Protein AF-A0A4Y2TDN9-F1 (afdb_monomer)

Structure (mmCIF, N/CA/C/O backbone):
data_AF-A0A4Y2TDN9-F1
#
_entry.id   AF-A0A4Y2TDN9-F1
#
loop_
_atom_site.group_PDB
_atom_site.id
_atom_site.type_symbol
_atom_site.label_atom_id
_atom_site.label_alt_id
_atom_site.label_comp_id
_atom_site.label_asym_id
_atom_site.label_entity_id
_atom_site.label_seq_id
_atom_site.pdbx_PDB_ins_code
_atom_site.Cartn_x
_atom_site.Cartn_y
_atom_site.Cartn_z
_atom_site.occupancy
_atom_site.B_iso_or_equiv
_atom_site.auth_seq_id
_atom_site.auth_comp_id
_atom_site.auth_asym_id
_atom_site.auth_atom_id
_atom_site.pdbx_PDB_model_num
ATOM 1 N N . MET A 1 1 ? 5.005 19.186 -6.600 1.00 63.91 1 MET A N 1
ATOM 2 C CA . MET A 1 1 ? 5.896 18.006 -6.599 1.00 63.91 1 MET A CA 1
ATOM 3 C C . MET A 1 1 ? 7.221 18.449 -5.990 1.00 63.91 1 MET A C 1
ATOM 5 O O . MET A 1 1 ? 7.633 19.562 -6.295 1.00 63.91 1 MET A O 1
ATOM 9 N N . ARG A 1 2 ? 7.809 17.683 -5.064 1.00 69.19 2 ARG A N 1
ATOM 10 C CA . ARG A 1 2 ? 9.050 18.057 -4.354 1.00 69.19 2 ARG A CA 1
ATOM 11 C C . ARG A 1 2 ? 10.308 17.787 -5.180 1.00 69.19 2 ARG A C 1
ATOM 13 O O . ARG A 1 2 ? 11.242 18.574 -5.131 1.00 69.19 2 ARG A O 1
ATOM 20 N N . GLU A 1 3 ? 10.288 16.717 -5.964 1.00 74.75 3 GLU A N 1
ATOM 21 C CA . GLU A 1 3 ? 11.378 16.278 -6.836 1.00 74.75 3 GLU A CA 1
ATOM 22 C C . GLU A 1 3 ? 10.797 15.875 -8.195 1.00 74.75 3 GLU A C 1
ATOM 24 O O . GLU A 1 3 ? 9.611 15.553 -8.291 1.00 74.75 3 GLU A O 1
ATOM 29 N N . ALA A 1 4 ? 11.605 15.910 -9.257 1.00 79.81 4 ALA A N 1
ATOM 30 C CA . ALA A 1 4 ? 11.173 15.394 -10.553 1.00 79.81 4 ALA A CA 1
ATOM 31 C C . ALA A 1 4 ? 10.962 13.877 -10.441 1.00 79.81 4 ALA A C 1
ATOM 33 O O . ALA A 1 4 ? 11.862 13.179 -9.980 1.00 79.81 4 ALA A O 1
ATOM 34 N N . LEU A 1 5 ? 9.799 13.378 -10.866 1.00 86.00 5 LEU A N 1
ATOM 35 C CA . LEU A 1 5 ? 9.467 11.954 -10.839 1.00 86.00 5 LEU A CA 1
ATOM 36 C C . LEU A 1 5 ? 9.870 11.301 -12.165 1.00 86.00 5 LEU A C 1
ATOM 38 O O . LEU A 1 5 ? 9.336 11.653 -13.217 1.00 86.00 5 LEU A O 1
ATOM 42 N N . GLN A 1 6 ? 10.816 10.362 -12.124 1.00 85.81 6 GLN A N 1
ATOM 43 C CA . GLN A 1 6 ? 11.237 9.618 -13.313 1.00 85.81 6 GLN A CA 1
ATOM 44 C C . GLN A 1 6 ? 10.372 8.379 -13.542 1.00 85.81 6 GLN A C 1
ATOM 46 O O . GLN A 1 6 ? 9.776 7.816 -12.626 1.00 85.81 6 GLN A O 1
ATOM 51 N N . ASN A 1 7 ? 10.344 7.923 -14.789 1.00 86.81 7 ASN A N 1
ATOM 52 C CA . ASN A 1 7 ? 9.661 6.700 -15.175 1.00 86.81 7 ASN A CA 1
ATOM 53 C C . ASN A 1 7 ? 10.342 5.462 -14.552 1.00 86.81 7 ASN A C 1
ATOM 55 O O . ASN A 1 7 ? 11.537 5.256 -14.729 1.00 86.81 7 ASN A O 1
ATOM 59 N N . ASN A 1 8 ? 9.569 4.613 -13.868 1.00 90.44 8 ASN A N 1
ATOM 60 C CA . ASN A 1 8 ? 10.027 3.389 -13.193 1.00 90.44 8 ASN A CA 1
ATOM 61 C C . ASN A 1 8 ? 9.529 2.087 -13.871 1.00 90.44 8 ASN A C 1
ATOM 63 O O . ASN A 1 8 ? 9.451 1.027 -13.236 1.00 90.44 8 ASN A O 1
ATOM 67 N N . LYS A 1 9 ? 9.169 2.141 -15.163 1.00 88.38 9 LYS A N 1
ATOM 68 C CA . LYS A 1 9 ? 8.568 1.027 -15.924 1.00 88.38 9 LYS A CA 1
ATOM 69 C C . LYS A 1 9 ? 9.366 -0.268 -15.820 1.00 88.38 9 LYS A C 1
ATOM 71 O O . LYS A 1 9 ? 8.767 -1.340 -15.737 1.00 88.38 9 LYS A O 1
ATOM 76 N N . THR A 1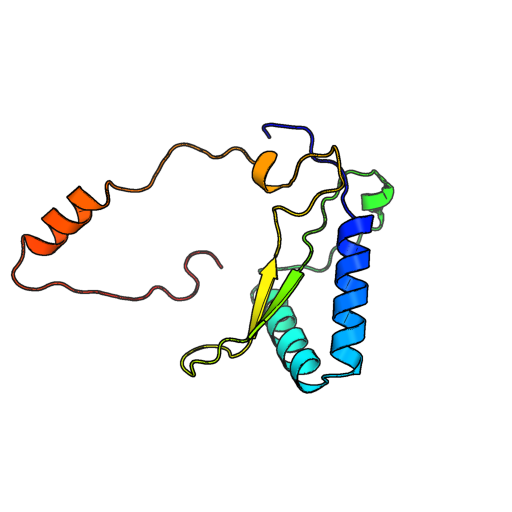 10 ? 10.698 -0.205 -15.807 1.00 90.12 10 THR A N 1
ATOM 77 C CA . THR A 1 10 ? 11.548 -1.403 -15.719 1.00 90.12 10 THR A CA 1
ATOM 78 C C . THR A 1 10 ? 11.337 -2.145 -14.401 1.00 90.12 10 THR A C 1
ATOM 80 O O . THR A 1 10 ? 11.203 -3.371 -14.401 1.00 90.12 10 THR A O 1
ATOM 83 N N . VAL A 1 11 ? 11.267 -1.414 -13.284 1.00 92.06 11 VAL A N 1
ATOM 84 C CA . VAL A 1 11 ? 11.031 -1.970 -11.941 1.00 92.06 11 VAL A CA 1
ATOM 85 C C . VAL A 1 11 ? 9.623 -2.539 -11.835 1.00 92.06 11 VAL A C 1
ATOM 87 O O . VAL A 1 11 ? 9.454 -3.682 -11.399 1.00 92.06 11 VAL A O 1
ATOM 90 N N . ALA A 1 12 ? 8.620 -1.781 -12.284 1.00 92.62 12 ALA A N 1
ATOM 91 C CA . ALA A 1 12 ? 7.230 -2.224 -12.273 1.00 92.62 12 ALA A CA 1
ATOM 92 C C . ALA A 1 12 ? 7.030 -3.494 -13.112 1.00 92.62 12 ALA A C 1
ATOM 94 O O . ALA A 1 12 ? 6.436 -4.461 -12.634 1.00 92.62 12 ALA A O 1
ATOM 95 N N . ARG A 1 13 ? 7.610 -3.543 -14.319 1.00 92.88 13 ARG A N 1
ATOM 96 C CA . ARG A 1 13 ? 7.540 -4.711 -15.205 1.00 92.88 13 ARG A CA 1
ATOM 97 C C . ARG A 1 13 ? 8.178 -5.950 -14.580 1.00 92.88 13 ARG A C 1
ATOM 99 O O . ARG A 1 13 ? 7.547 -7.000 -14.577 1.00 92.88 13 ARG A O 1
ATOM 106 N N . LYS A 1 14 ? 9.378 -5.840 -13.996 1.00 94.62 14 LYS A N 1
ATOM 107 C CA . LYS A 1 14 ? 10.041 -6.978 -13.325 1.00 94.62 14 LYS A CA 1
ATOM 108 C C . LYS A 1 14 ? 9.185 -7.557 -12.193 1.00 94.62 14 LYS A C 1
ATOM 110 O O . LYS A 1 14 ? 9.073 -8.775 -12.064 1.00 94.62 14 LYS A O 1
ATOM 115 N N . ARG A 1 15 ? 8.565 -6.695 -11.380 1.00 95.19 15 ARG A N 1
ATOM 116 C CA . ARG A 1 15 ? 7.664 -7.128 -10.298 1.00 95.19 15 ARG A CA 1
ATOM 117 C C . ARG A 1 15 ? 6.396 -7.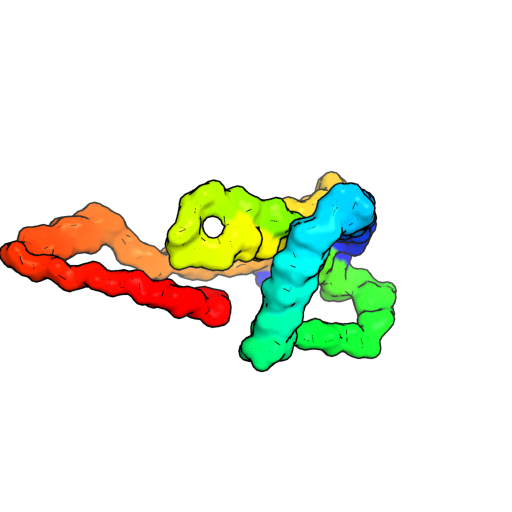785 -10.842 1.00 95.19 15 ARG A C 1
ATOM 119 O O . ARG A 1 15 ? 6.002 -8.835 -10.340 1.00 95.19 15 ARG A O 1
ATOM 126 N N . PHE A 1 16 ? 5.815 -7.221 -11.898 1.00 95.56 16 PHE A N 1
ATOM 127 C CA . PHE A 1 16 ? 4.652 -7.796 -12.568 1.00 95.56 16 PHE A CA 1
ATOM 128 C C . PHE A 1 16 ? 4.949 -9.176 -13.171 1.00 95.56 16 PHE A C 1
ATOM 130 O O . PHE A 1 16 ? 4.184 -10.111 -12.971 1.00 95.56 16 PHE A O 1
ATOM 137 N N . GLU A 1 17 ? 6.093 -9.357 -13.835 1.00 96.44 17 GLU A N 1
ATOM 138 C CA . GLU A 1 17 ? 6.516 -10.666 -14.352 1.00 96.44 17 GLU A CA 1
ATOM 139 C C . GLU A 1 17 ? 6.650 -11.712 -13.236 1.00 96.44 17 GLU A C 1
ATOM 141 O O . GLU A 1 17 ? 6.245 -12.863 -13.409 1.00 96.44 17 GLU A O 1
ATOM 146 N N . GLY A 1 18 ? 7.182 -11.318 -12.073 1.00 95.44 18 GLY A N 1
ATOM 147 C CA . GLY A 1 18 ? 7.228 -12.170 -10.884 1.00 95.44 18 GLY A CA 1
ATOM 148 C C . GLY A 1 18 ? 5.834 -12.569 -10.389 1.00 95.44 18 GLY A C 1
ATOM 149 O O . GLY A 1 18 ? 5.593 -13.742 -10.103 1.00 95.44 18 GLY A O 1
ATOM 150 N N . LEU A 1 19 ? 4.898 -11.618 -10.354 1.00 95.12 19 LEU A N 1
ATOM 151 C CA . LEU A 1 19 ? 3.502 -11.865 -9.989 1.00 95.12 19 LEU A CA 1
ATOM 152 C C . LEU A 1 19 ? 2.814 -12.822 -10.979 1.00 95.12 19 LEU A C 1
ATOM 154 O O . LEU A 1 19 ? 2.185 -13.789 -10.557 1.00 95.12 19 LEU A O 1
ATOM 158 N N . VAL A 1 20 ? 3.019 -12.627 -12.285 1.00 95.62 20 VAL A N 1
ATOM 159 C CA . VAL A 1 20 ? 2.493 -13.507 -13.343 1.00 95.62 20 VAL A CA 1
ATOM 160 C C . VAL A 1 20 ? 3.037 -14.929 -13.218 1.00 95.62 20 VAL A C 1
ATOM 162 O O . VAL A 1 20 ? 2.293 -15.888 -13.410 1.00 95.62 20 VAL A O 1
ATOM 165 N N . ARG A 1 21 ? 4.320 -15.105 -12.873 1.00 96.56 21 ARG A N 1
ATOM 166 C CA . ARG A 1 21 ? 4.867 -16.445 -12.588 1.00 96.56 21 ARG A CA 1
ATOM 167 C C . ARG A 1 21 ? 4.143 -17.103 -11.416 1.00 96.56 21 ARG A C 1
ATOM 169 O O . ARG A 1 21 ? 3.844 -18.287 -11.495 1.00 96.56 21 ARG A O 1
ATOM 176 N N . ARG A 1 22 ? 3.813 -16.338 -10.373 1.00 94.44 22 ARG A N 1
ATOM 177 C CA . ARG A 1 22 ? 3.029 -16.821 -9.227 1.00 94.44 22 ARG A CA 1
ATOM 178 C C . ARG A 1 22 ? 1.619 -17.246 -9.636 1.00 94.44 22 ARG A C 1
ATOM 180 O O . ARG A 1 22 ? 1.205 -18.335 -9.268 1.00 94.44 22 ARG A O 1
ATOM 187 N N . PHE A 1 23 ? 0.935 -16.455 -10.463 1.00 95.25 23 PHE A N 1
ATOM 188 C CA . PHE A 1 23 ? -0.394 -16.791 -10.996 1.00 95.25 23 PHE A CA 1
ATOM 189 C C . PHE A 1 23 ? -0.427 -18.091 -11.805 1.00 95.25 23 PHE A C 1
ATOM 191 O O . PHE A 1 23 ? -1.445 -18.772 -11.836 1.00 95.25 23 PHE A O 1
ATOM 198 N N . LYS A 1 24 ? 0.683 -18.461 -12.456 1.00 94.94 24 LYS A N 1
ATOM 199 C CA . LYS A 1 24 ? 0.777 -19.747 -13.165 1.00 94.94 24 LYS A CA 1
ATOM 200 C C . LYS A 1 24 ? 0.816 -20.945 -12.217 1.00 94.94 24 LYS A C 1
ATOM 202 O O . LYS A 1 24 ? 0.390 -22.024 -12.611 1.00 94.94 24 LYS A O 1
ATOM 207 N N . CYS A 1 25 ? 1.346 -20.765 -11.010 1.00 94.62 25 CYS A N 1
ATOM 208 C CA . CYS A 1 25 ? 1.445 -21.822 -10.005 1.00 94.62 25 CYS A CA 1
ATOM 209 C C . CYS A 1 25 ? 0.240 -21.848 -9.055 1.00 94.62 25 CYS A C 1
ATOM 211 O O . CYS A 1 25 ? -0.048 -22.888 -8.476 1.00 94.62 25 CYS A O 1
ATOM 213 N N . ASP A 1 26 ? -0.445 -20.715 -8.895 1.00 93.12 26 ASP A N 1
ATOM 214 C CA . ASP A 1 26 ? -1.567 -20.531 -7.979 1.00 93.12 26 ASP A CA 1
ATOM 215 C C . ASP A 1 26 ? -2.743 -19.884 -8.725 1.00 93.12 26 ASP A C 1
ATOM 217 O O . ASP A 1 26 ? -2.800 -18.667 -8.932 1.00 93.12 26 ASP A O 1
ATOM 221 N N . HIS A 1 27 ? -3.659 -20.739 -9.183 1.00 93.31 27 HIS A N 1
ATOM 222 C CA . HIS A 1 27 ? -4.822 -20.317 -9.958 1.00 93.31 27 HIS A CA 1
ATOM 223 C C . HIS A 1 27 ? -5.893 -19.642 -9.093 1.00 93.31 27 HIS A C 1
ATOM 225 O O . HIS A 1 27 ? -6.562 -18.728 -9.569 1.00 93.31 27 HIS A O 1
ATOM 231 N N . GLU A 1 28 ? -6.032 -20.048 -7.827 1.00 91.19 28 GLU A N 1
ATOM 232 C CA . GLU A 1 28 ? -6.979 -19.434 -6.890 1.00 91.19 28 GLU A CA 1
ATOM 233 C C . GLU A 1 28 ? -6.591 -17.972 -6.649 1.00 91.19 28 GLU A C 1
ATOM 235 O O . GLU A 1 28 ? -7.416 -17.073 -6.820 1.00 91.19 28 GLU A O 1
ATOM 240 N N . LEU A 1 29 ? -5.299 -17.725 -6.400 1.00 91.50 29 LEU A N 1
ATOM 241 C CA . LEU A 1 29 ? -4.746 -16.379 -6.300 1.00 91.50 29 LEU A CA 1
ATOM 242 C C . LEU A 1 29 ? -5.031 -15.546 -7.554 1.00 91.50 29 LEU A C 1
ATOM 244 O O . LEU A 1 29 ? -5.353 -14.368 -7.437 1.00 91.50 29 LEU A O 1
ATOM 248 N N . PHE A 1 30 ? -4.885 -16.121 -8.749 1.00 94.06 30 PHE A N 1
ATOM 249 C CA . PHE A 1 30 ? -5.148 -15.400 -9.995 1.00 94.06 30 PHE A CA 1
ATOM 250 C C . PHE A 1 30 ? -6.618 -14.990 -10.131 1.00 94.06 30 PHE A C 1
ATOM 252 O O . PHE A 1 30 ? -6.887 -13.848 -10.503 1.00 94.06 30 PHE A O 1
ATOM 259 N N . CYS A 1 31 ? -7.550 -15.897 -9.833 1.00 93.00 31 CYS A N 1
ATOM 260 C CA . CYS A 1 31 ? -8.982 -15.614 -9.892 1.00 93.00 31 CYS A CA 1
ATOM 261 C C . CYS A 1 31 ? -9.366 -14.511 -8.902 1.00 93.00 31 CYS A C 1
ATOM 263 O O . CYS A 1 31 ? -9.884 -13.484 -9.330 1.00 93.00 31 CYS A O 1
ATOM 265 N N . GLU A 1 32 ? -8.993 -14.654 -7.624 1.00 92.56 32 GLU A N 1
ATOM 266 C CA . GLU A 1 32 ? -9.273 -13.631 -6.606 1.00 92.56 32 GLU A CA 1
ATOM 267 C C . GLU A 1 32 ? -8.646 -12.275 -6.982 1.00 92.56 32 GLU A C 1
ATOM 269 O O . GLU A 1 32 ? -9.267 -11.225 -6.840 1.00 92.56 32 GLU A O 1
ATOM 274 N N . TYR A 1 33 ? -7.419 -12.275 -7.513 1.00 94.56 33 TYR A N 1
ATOM 275 C CA . TYR A 1 33 ? -6.744 -11.048 -7.938 1.00 94.56 33 TYR A CA 1
ATOM 276 C C . TYR A 1 33 ? -7.446 -10.370 -9.119 1.00 94.56 33 TYR A C 1
ATOM 278 O O . TYR A 1 33 ? -7.578 -9.144 -9.155 1.00 94.56 33 TYR A O 1
ATOM 286 N N . LYS A 1 34 ? -7.876 -11.164 -10.105 1.00 94.62 34 LYS A N 1
ATOM 287 C CA . LYS A 1 34 ? -8.602 -10.681 -11.281 1.00 94.62 34 LYS A CA 1
ATOM 288 C C . LYS A 1 34 ? -9.933 -10.055 -10.875 1.00 94.62 34 LYS A C 1
ATOM 290 O O . LYS A 1 34 ? -10.268 -9.007 -11.422 1.00 94.62 34 LYS A O 1
ATOM 295 N N . ASP A 1 35 ? -10.643 -10.672 -9.936 1.00 93.75 35 ASP A N 1
ATOM 296 C CA . ASP A 1 35 ? -11.926 -10.175 -9.447 1.00 93.75 35 ASP A CA 1
ATOM 297 C C . ASP A 1 35 ? -11.750 -8.809 -8.768 1.00 93.75 35 ASP A C 1
ATOM 299 O O . ASP A 1 35 ? -12.415 -7.858 -9.162 1.00 93.75 35 ASP A O 1
ATOM 303 N N . VAL A 1 36 ? -10.749 -8.645 -7.889 1.00 91.94 36 VAL A N 1
ATOM 304 C CA . VAL A 1 36 ? -10.471 -7.348 -7.232 1.00 91.94 36 VAL A CA 1
ATOM 305 C C . VAL A 1 36 ? -10.124 -6.238 -8.237 1.00 91.94 36 VAL A C 1
ATOM 307 O O . VAL A 1 36 ? -10.602 -5.114 -8.109 1.00 91.94 36 VAL A O 1
ATOM 310 N N . ILE A 1 37 ? -9.304 -6.520 -9.257 1.00 93.31 37 ILE A N 1
ATOM 311 C CA . ILE A 1 37 ? -9.020 -5.530 -10.316 1.00 93.31 37 ILE A CA 1
ATOM 312 C C . ILE A 1 37 ? -10.272 -5.235 -11.157 1.00 93.31 37 ILE A C 1
ATOM 314 O O . ILE A 1 37 ? -10.451 -4.105 -11.614 1.00 93.31 37 ILE A O 1
ATOM 318 N N . GLY A 1 38 ? -11.125 -6.238 -11.381 1.00 94.44 38 GLY A N 1
ATOM 319 C CA . GLY A 1 38 ? -12.409 -6.082 -12.059 1.00 94.44 38 GLY A CA 1
ATOM 320 C C . GLY A 1 38 ? -13.346 -5.151 -11.295 1.00 94.44 38 GLY A C 1
ATOM 321 O O . GLY A 1 38 ? -13.890 -4.226 -11.897 1.00 94.44 38 GLY A O 1
ATOM 322 N N . ASP A 1 39 ? -13.453 -5.340 -9.980 1.00 92.69 39 ASP A N 1
ATOM 323 C CA . ASP A 1 39 ? -14.235 -4.494 -9.077 1.00 92.69 39 ASP A CA 1
ATOM 324 C C . ASP A 1 39 ? -13.762 -3.040 -9.135 1.00 92.69 39 ASP A C 1
ATOM 326 O O . ASP A 1 39 ? -14.577 -2.145 -9.346 1.00 92.69 39 ASP A O 1
ATOM 330 N N . TYR A 1 40 ? -12.445 -2.792 -9.099 1.00 92.69 40 TYR A N 1
ATOM 331 C CA . TYR A 1 40 ? -11.908 -1.435 -9.268 1.00 92.69 40 TYR A CA 1
ATOM 332 C C . TYR A 1 40 ? -12.318 -0.789 -10.597 1.00 92.69 40 TYR A C 1
ATOM 334 O O . TYR A 1 40 ? -12.531 0.421 -10.655 1.00 92.69 40 TYR A O 1
ATOM 342 N N . GLY A 1 41 ? -12.415 -1.573 -11.674 1.00 93.44 41 GLY A N 1
ATOM 343 C CA . GLY A 1 41 ? -12.881 -1.080 -12.969 1.00 93.44 41 GLY A CA 1
ATOM 344 C C . GLY A 1 41 ? -14.383 -0.788 -12.988 1.00 93.44 41 GLY A C 1
ATOM 345 O O . GLY A 1 41 ? -14.803 0.206 -13.575 1.00 93.44 41 GLY A O 1
ATOM 346 N N . MET A 1 42 ? -15.193 -1.632 -12.341 1.00 94.31 42 MET A N 1
ATOM 347 C CA . MET A 1 42 ? -16.646 -1.441 -12.238 1.00 94.31 42 MET A CA 1
ATOM 348 C C . MET A 1 42 ? -17.018 -0.250 -11.350 1.00 94.31 42 MET A C 1
ATOM 350 O O . MET A 1 42 ? -17.945 0.484 -11.679 1.00 94.31 42 MET A O 1
ATOM 354 N N . GLU A 1 43 ? -16.284 -0.041 -10.255 1.00 92.31 43 GLU A N 1
ATOM 355 C CA . GLU A 1 43 ? -16.461 1.089 -9.334 1.00 92.31 43 GLU A CA 1
ATOM 356 C C . GLU A 1 43 ? -15.897 2.408 -9.897 1.00 92.31 43 GLU A C 1
ATOM 358 O O . GLU A 1 43 ? -16.116 3.471 -9.323 1.00 92.31 43 GLU A O 1
ATOM 363 N N . GLY A 1 44 ? -15.193 2.365 -11.036 1.00 91.88 44 GLY A N 1
ATOM 364 C CA . GLY A 1 44 ? -14.584 3.544 -11.656 1.00 91.88 44 GLY A CA 1
ATOM 365 C C . GLY A 1 44 ? -13.328 4.051 -10.937 1.00 91.88 44 GLY A C 1
ATOM 366 O O . GLY A 1 44 ? -12.883 5.164 -11.203 1.00 91.88 44 GLY A O 1
ATOM 367 N N . ILE A 1 45 ? -12.742 3.240 -10.050 1.00 90.88 45 ILE A N 1
ATOM 368 C CA . ILE A 1 45 ? -11.493 3.542 -9.331 1.00 90.88 45 ILE A CA 1
ATOM 369 C C . ILE A 1 45 ? -10.296 3.493 -10.291 1.00 90.88 45 ILE A C 1
ATOM 371 O O . ILE A 1 45 ? -9.359 4.285 -10.171 1.00 90.88 45 ILE A O 1
ATOM 375 N N . VAL A 1 46 ? -10.310 2.559 -11.248 1.00 91.88 46 VAL A N 1
ATOM 376 C CA . VAL A 1 46 ? -9.280 2.439 -12.291 1.00 91.88 46 VAL A CA 1
ATOM 377 C C . VAL A 1 46 ? -9.909 2.408 -13.677 1.00 91.88 46 VAL A C 1
ATOM 379 O O . VAL A 1 46 ? -10.966 1.819 -13.887 1.00 91.88 46 VAL A O 1
ATOM 382 N N . GLU A 1 47 ? -9.212 2.975 -14.655 1.00 91.19 47 GLU A N 1
ATOM 383 C CA . GLU A 1 47 ? -9.622 2.952 -16.057 1.00 91.19 47 GLU A CA 1
ATOM 384 C C . GLU A 1 47 ? -8.531 2.359 -16.951 1.00 91.19 47 GLU A C 1
ATOM 386 O O . GLU A 1 47 ? -7.337 2.374 -16.633 1.00 91.19 47 GLU A O 1
ATOM 391 N N . ARG A 1 48 ? -8.937 1.821 -18.106 1.00 88.75 48 ARG A N 1
ATOM 392 C CA . ARG A 1 48 ? -7.973 1.410 -19.129 1.00 88.75 48 ARG A CA 1
ATOM 393 C C . ARG A 1 48 ? -7.387 2.651 -19.783 1.00 88.75 48 ARG A C 1
ATOM 395 O O . ARG A 1 48 ? -8.113 3.459 -20.351 1.00 88.75 48 ARG A O 1
ATOM 402 N N . THR A 1 49 ? -6.066 2.754 -19.772 1.00 81.62 49 THR A N 1
ATOM 403 C CA . THR A 1 49 ? -5.359 3.840 -20.444 1.00 81.62 49 THR A CA 1
ATOM 404 C C . THR A 1 49 ? -5.105 3.462 -21.908 1.00 81.62 49 THR A C 1
ATOM 406 O O . THR A 1 49 ? -4.558 2.403 -22.210 1.00 81.62 49 THR A O 1
ATOM 409 N N . PHE A 1 50 ? -5.538 4.310 -22.845 1.00 65.81 50 PHE A N 1
ATOM 410 C CA . PHE A 1 50 ? -5.531 4.013 -24.289 1.00 65.81 50 PHE A CA 1
ATOM 411 C C . PHE A 1 50 ? -4.246 4.416 -25.020 1.00 65.81 50 PHE A C 1
ATOM 413 O O . PHE A 1 50 ? -4.255 4.552 -26.241 1.00 65.81 50 PHE A O 1
ATOM 420 N N . CYS A 1 51 ? -3.135 4.628 -24.312 1.00 54.44 51 CYS A N 1
ATOM 421 C CA . CYS A 1 51 ? -2.009 5.309 -24.928 1.00 54.44 51 CYS A CA 1
ATOM 422 C C . CYS A 1 51 ? -0.639 4.690 -24.650 1.00 54.44 51 CYS A C 1
ATOM 424 O O . CYS A 1 51 ? -0.105 4.761 -23.543 1.00 54.44 51 CYS A O 1
ATOM 426 N N . ASP A 1 52 ? 0.002 4.268 -25.742 1.00 54.41 52 ASP A N 1
ATOM 427 C CA . ASP A 1 52 ? 1.458 4.244 -25.889 1.00 54.41 52 ASP A CA 1
ATOM 428 C C . ASP A 1 52 ? 2.080 5.659 -25.824 1.00 54.41 52 ASP A C 1
ATOM 430 O O . ASP A 1 52 ? 3.297 5.783 -25.911 1.00 54.41 52 ASP A O 1
ATOM 434 N N . SER A 1 53 ? 1.311 6.746 -25.617 1.00 49.91 53 SER A N 1
ATOM 435 C CA . SER A 1 53 ? 1.850 8.111 -25.416 1.00 49.91 53 SER A CA 1
ATOM 436 C C . SER A 1 53 ? 2.663 8.291 -24.129 1.00 49.91 53 SER A C 1
ATOM 438 O O . SER A 1 53 ? 3.270 9.341 -23.925 1.00 49.91 53 SER A O 1
ATOM 440 N N . LEU A 1 54 ? 2.748 7.263 -23.278 1.00 52.28 54 LEU A N 1
ATOM 441 C CA . LEU A 1 54 ? 3.792 7.155 -22.251 1.00 52.28 54 LEU A CA 1
ATOM 442 C C . LEU A 1 54 ? 5.191 6.881 -22.838 1.00 52.28 54 LEU A C 1
ATOM 444 O O . LEU A 1 54 ? 6.169 6.846 -22.089 1.00 52.28 54 LEU A O 1
ATOM 448 N N . SER A 1 55 ? 5.305 6.734 -24.162 1.00 51.28 55 SER A N 1
ATOM 449 C CA . SER A 1 55 ? 6.557 6.794 -24.926 1.00 51.28 55 SER A CA 1
ATOM 450 C C . SER A 1 55 ? 7.370 8.064 -24.645 1.00 51.28 55 SER A C 1
ATOM 452 O O . SER A 1 55 ? 8.587 8.044 -24.798 1.00 51.28 55 SER A O 1
ATOM 454 N N . ASN A 1 56 ? 6.735 9.121 -24.124 1.00 52.00 56 ASN A N 1
ATOM 455 C CA . ASN A 1 56 ? 7.380 10.373 -23.722 1.00 52.00 56 ASN A CA 1
ATOM 456 C C . ASN A 1 56 ? 7.981 10.395 -22.300 1.00 52.00 56 ASN A C 1
ATOM 458 O O . ASN A 1 56 ? 8.235 11.474 -21.774 1.00 52.00 56 ASN A O 1
ATOM 462 N N . ASN A 1 57 ? 8.232 9.253 -21.645 1.00 57.81 57 AS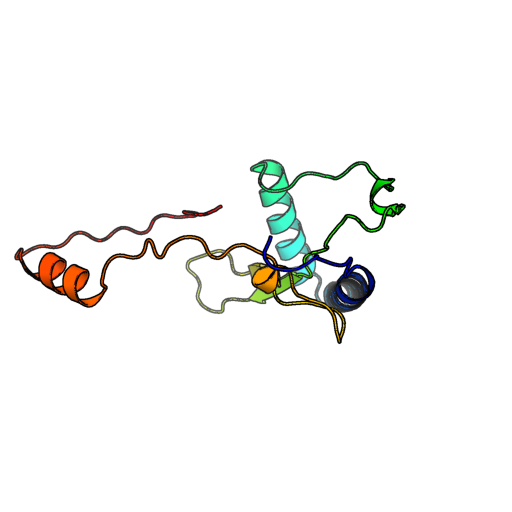N A N 1
ATOM 463 C CA . ASN A 1 57 ? 8.833 9.201 -20.294 1.00 57.81 57 ASN A CA 1
ATOM 464 C C . ASN A 1 57 ? 8.040 9.915 -19.171 1.00 57.81 57 ASN A C 1
ATOM 466 O O . ASN A 1 57 ? 8.548 10.041 -18.062 1.00 57.81 57 ASN A O 1
ATOM 470 N N . GLN A 1 58 ? 6.794 10.336 -19.409 1.00 65.94 58 GLN A N 1
ATOM 471 C CA . GLN A 1 58 ? 6.005 11.134 -18.453 1.00 65.94 58 GLN A CA 1
ATOM 472 C C . GLN A 1 58 ? 5.135 10.311 -17.482 1.00 65.94 58 GLN A C 1
ATOM 474 O O . GLN A 1 58 ? 4.432 10.883 -16.657 1.00 65.94 58 GLN A O 1
ATOM 479 N N . GLY A 1 59 ? 5.160 8.977 -17.564 1.00 79.50 59 GLY A N 1
ATOM 480 C CA . GLY A 1 59 ? 4.352 8.100 -16.707 1.00 79.50 59 GLY A CA 1
ATOM 481 C C . GLY A 1 59 ? 5.142 7.454 -15.578 1.00 79.50 59 GLY A C 1
ATOM 482 O O . GLY A 1 59 ? 6.280 7.029 -15.778 1.00 79.50 59 GLY A O 1
ATOM 483 N N . PHE A 1 60 ? 4.493 7.296 -14.426 1.00 87.50 60 PHE A N 1
ATOM 484 C CA . PHE A 1 60 ? 4.965 6.469 -13.320 1.00 87.50 60 PHE A CA 1
ATOM 485 C C . PHE A 1 60 ? 4.056 5.250 -13.168 1.00 87.50 60 PHE A C 1
ATOM 487 O O . PHE A 1 60 ? 2.834 5.360 -13.245 1.00 87.50 60 PHE A O 1
ATOM 494 N N . TYR A 1 61 ? 4.646 4.083 -12.955 1.00 90.56 61 TYR A N 1
ATOM 495 C CA . TYR A 1 61 ? 3.939 2.815 -12.841 1.00 90.56 61 TYR A CA 1
ATOM 496 C C . TYR A 1 61 ? 3.961 2.382 -11.381 1.00 90.56 61 TYR A C 1
ATOM 498 O O . TYR A 1 61 ? 5.032 2.246 -10.800 1.00 90.56 61 TYR A O 1
ATOM 506 N N . LEU A 1 62 ? 2.799 2.126 -10.784 1.00 92.88 62 LEU A N 1
ATOM 507 C CA . LEU A 1 62 ? 2.717 1.598 -9.423 1.00 92.88 62 LEU A CA 1
ATOM 508 C C . LEU A 1 62 ? 2.880 0.075 -9.452 1.00 92.88 62 LEU A C 1
ATOM 510 O O . LEU A 1 62 ? 1.967 -0.627 -9.906 1.00 92.88 62 LEU A O 1
ATOM 514 N N . PRO A 1 63 ? 4.012 -0.481 -8.979 1.00 95.06 63 PRO A N 1
ATOM 515 C CA . PRO A 1 63 ? 4.110 -1.917 -8.824 1.00 95.06 63 PRO A CA 1
ATOM 516 C C . PRO A 1 63 ? 3.127 -2.362 -7.752 1.00 95.06 63 PRO A C 1
ATOM 518 O O . PRO A 1 63 ? 2.902 -1.660 -6.769 1.00 95.06 63 PRO A O 1
ATOM 521 N N . HIS A 1 64 ? 2.572 -3.550 -7.920 1.00 95.19 64 HIS A N 1
ATOM 522 C CA . HIS A 1 64 ? 1.537 -4.056 -7.037 1.00 95.19 64 HIS A CA 1
ATOM 523 C C . HIS A 1 64 ? 1.784 -5.514 -6.679 1.00 95.19 64 HIS A C 1
ATOM 525 O O . HIS A 1 64 ? 2.459 -6.247 -7.404 1.00 95.19 64 HIS A O 1
ATOM 531 N N . HIS A 1 65 ? 1.245 -5.932 -5.540 1.00 93.31 65 HIS A N 1
ATOM 532 C CA . HIS A 1 65 ? 1.299 -7.316 -5.093 1.00 93.31 65 HIS A CA 1
ATOM 533 C C . HIS A 1 65 ? 0.069 -7.668 -4.260 1.00 93.31 65 HIS A C 1
ATOM 535 O O . HIS A 1 65 ? -0.605 -6.792 -3.719 1.00 93.31 65 HIS A O 1
ATOM 541 N N . ALA A 1 66 ? -0.223 -8.963 -4.180 1.00 92.62 66 ALA A N 1
ATOM 542 C CA . ALA A 1 66 ? -1.304 -9.477 -3.357 1.00 92.62 66 ALA A CA 1
ATOM 543 C C . ALA A 1 66 ? -0.827 -9.730 -1.923 1.00 92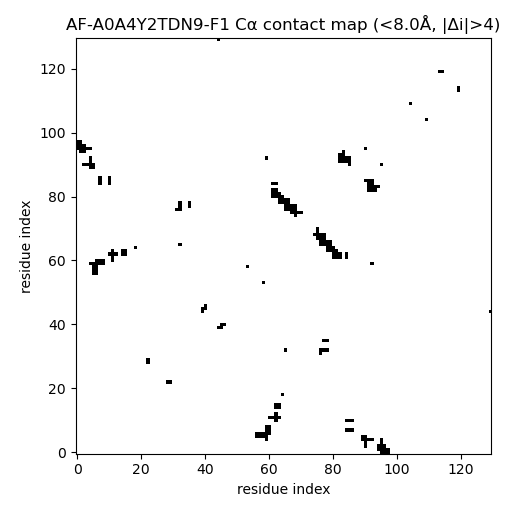.62 66 ALA A C 1
ATOM 545 O O . ALA A 1 66 ? 0.205 -10.384 -1.728 1.00 92.62 66 ALA A O 1
ATOM 546 N N . VAL A 1 67 ? -1.615 -9.273 -0.953 1.00 90.00 67 VAL A N 1
ATOM 547 C CA . VAL A 1 67 ? -1.500 -9.604 0.470 1.00 90.00 67 VAL A CA 1
ATOM 548 C C . VAL A 1 67 ? -2.732 -10.413 0.863 1.00 90.00 67 VAL A C 1
ATOM 550 O O . VAL A 1 67 ? -3.860 -9.967 0.652 1.00 90.00 67 VAL A O 1
ATOM 553 N N . ILE A 1 68 ? -2.508 -11.607 1.412 1.00 84.38 68 ILE A N 1
ATOM 554 C CA . ILE A 1 68 ? -3.568 -12.508 1.874 1.00 84.38 68 ILE A CA 1
ATOM 555 C C . ILE A 1 68 ? -3.748 -12.283 3.373 1.00 84.38 68 ILE A C 1
ATOM 557 O O . ILE A 1 68 ? -2.786 -12.408 4.131 1.00 84.38 68 ILE A O 1
ATOM 561 N N . LEU A 1 69 ? -4.964 -11.948 3.798 1.00 77.06 69 LEU A N 1
ATOM 562 C CA . LEU A 1 69 ? -5.306 -11.847 5.215 1.00 77.06 69 LEU A CA 1
ATOM 563 C C . LEU A 1 69 ? -5.864 -13.191 5.693 1.00 77.06 69 LEU A C 1
ATOM 565 O O . LEU A 1 69 ? -6.752 -13.763 5.065 1.00 77.06 69 LEU A O 1
ATOM 569 N N . SER A 1 70 ? -5.338 -13.699 6.808 1.00 66.56 70 SER A N 1
ATOM 570 C CA . SER A 1 70 ? -5.770 -14.963 7.419 1.00 66.56 70 SER A CA 1
ATOM 571 C C . SER A 1 70 ? -7.143 -14.877 8.098 1.00 66.56 70 SER A C 1
ATOM 573 O O . SER A 1 70 ? -7.794 -15.905 8.293 1.00 66.56 70 SER A O 1
ATOM 575 N N . ASP A 1 71 ? -7.602 -13.667 8.429 1.00 59.69 71 ASP A N 1
ATOM 576 C CA . ASP A 1 71 ? -8.711 -13.459 9.361 1.00 59.69 71 ASP A CA 1
ATOM 577 C C . ASP A 1 71 ? -10.020 -13.120 8.619 1.00 59.69 71 ASP A C 1
ATOM 579 O O . ASP A 1 71 ? -10.144 -12.123 7.903 1.00 59.69 71 ASP A O 1
ATOM 583 N N . LYS A 1 72 ? -11.011 -14.010 8.769 1.00 55.16 72 LYS A N 1
ATOM 584 C CA . LYS A 1 72 ? -12.219 -14.142 7.930 1.00 55.16 72 LYS A CA 1
ATOM 585 C C . LYS A 1 72 ? -13.359 -13.156 8.239 1.00 55.16 72 LYS A C 1
ATOM 587 O O . LYS A 1 72 ? -14.465 -13.580 8.568 1.00 55.16 72 LYS A O 1
ATOM 592 N N . THR A 1 73 ? -13.144 -11.854 8.080 1.00 56.22 73 THR A N 1
ATOM 593 C CA . THR A 1 73 ? -14.253 -10.868 8.124 1.00 56.22 73 THR A CA 1
ATOM 594 C C . THR A 1 73 ? -14.318 -9.912 6.931 1.00 56.22 73 THR A C 1
ATOM 596 O O . THR A 1 73 ? -15.365 -9.313 6.706 1.00 56.22 73 THR A O 1
ATOM 599 N N . THR A 1 74 ? -13.267 -9.798 6.109 1.00 56.97 74 THR A N 1
ATOM 600 C CA . THR A 1 74 ? -13.285 -9.036 4.836 1.00 56.97 74 THR A CA 1
ATOM 601 C C . THR A 1 74 ? -12.576 -9.810 3.717 1.00 56.97 74 THR A C 1
ATOM 603 O O . THR A 1 74 ? -12.094 -10.913 3.971 1.00 56.97 74 THR A O 1
ATOM 606 N N . SER A 1 75 ? -12.566 -9.281 2.480 1.00 58.59 75 SER A N 1
ATOM 607 C CA . SER A 1 75 ? -11.998 -9.952 1.298 1.00 58.59 75 SER A CA 1
ATOM 608 C C . SER A 1 75 ? -10.616 -10.545 1.600 1.00 58.59 75 SER A C 1
ATOM 610 O O . SER A 1 75 ? -9.711 -9.854 2.073 1.00 58.59 75 SER A O 1
ATOM 612 N N . ARG A 1 76 ? -10.479 -11.852 1.347 1.00 75.56 76 ARG A N 1
ATOM 613 C CA . ARG A 1 76 ? -9.301 -12.675 1.677 1.00 75.56 76 ARG A CA 1
ATOM 614 C C . ARG A 1 76 ? -8.009 -12.140 1.053 1.00 75.56 76 ARG A C 1
ATOM 616 O O . ARG A 1 76 ? -6.931 -12.325 1.616 1.00 75.56 76 ARG A O 1
ATOM 623 N N . LEU A 1 77 ? -8.133 -11.428 -0.064 1.00 87.75 77 LEU A N 1
ATOM 624 C CA . LEU A 1 77 ? -7.045 -10.838 -0.824 1.00 87.75 77 LEU A CA 1
ATOM 625 C C . LEU A 1 77 ? -7.191 -9.316 -0.912 1.00 87.75 77 LEU A C 1
ATOM 627 O O . LEU A 1 77 ? -8.272 -8.784 -1.176 1.00 87.75 77 LEU A O 1
ATOM 631 N N . ARG A 1 78 ? -6.071 -8.613 -0.716 1.00 88.38 78 ARG A N 1
ATOM 632 C CA . ARG A 1 78 ? -5.932 -7.179 -0.996 1.00 88.38 78 ARG A CA 1
ATOM 633 C C . ARG A 1 78 ? -4.773 -6.927 -1.944 1.00 88.38 78 ARG A C 1
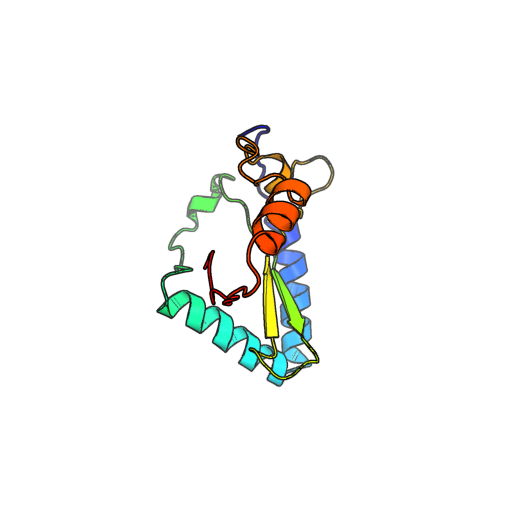ATOM 635 O O . ARG A 1 78 ? -3.723 -7.563 -1.840 1.00 88.38 78 ARG A O 1
ATOM 642 N N . ILE A 1 79 ? -4.956 -5.961 -2.837 1.00 92.69 79 ILE A N 1
ATOM 643 C CA . ILE A 1 79 ? -3.913 -5.503 -3.750 1.00 92.69 79 ILE A CA 1
ATOM 644 C C . ILE A 1 79 ? -3.257 -4.266 -3.147 1.00 92.69 79 ILE A C 1
ATOM 646 O O . ILE A 1 79 ? -3.919 -3.267 -2.885 1.00 92.69 79 ILE A O 1
ATOM 650 N N . VAL A 1 80 ? -1.949 -4.342 -2.918 1.00 92.75 80 VAL A N 1
ATOM 651 C CA . VAL A 1 80 ? -1.158 -3.230 -2.388 1.00 92.75 80 VAL A CA 1
ATOM 652 C C . VAL A 1 80 ? -0.316 -2.640 -3.505 1.00 92.75 80 VAL A C 1
ATOM 654 O O . VAL A 1 80 ? 0.475 -3.355 -4.126 1.00 92.75 80 VAL A O 1
ATOM 657 N N . PHE A 1 81 ? -0.460 -1.334 -3.720 1.00 93.94 81 PHE A N 1
ATOM 658 C CA . PHE A 1 81 ? 0.344 -0.544 -4.648 1.00 93.94 81 PHE A CA 1
ATOM 659 C C . PHE A 1 81 ? 1.537 0.078 -3.913 1.00 93.94 81 PHE A C 1
ATOM 661 O O . PHE A 1 81 ? 1.376 0.757 -2.901 1.00 93.94 81 PHE A O 1
ATOM 668 N N . ASP A 1 82 ? 2.746 -0.158 -4.413 1.00 94.88 82 ASP A N 1
ATOM 669 C CA . ASP A 1 82 ? 3.989 0.320 -3.809 1.00 94.88 82 ASP A CA 1
ATOM 670 C C . ASP A 1 82 ? 4.406 1.675 -4.401 1.00 94.88 82 ASP A C 1
ATOM 672 O O . ASP A 1 82 ? 5.130 1.746 -5.397 1.00 94.88 82 ASP A O 1
ATOM 676 N N . GLY A 1 83 ? 3.966 2.761 -3.762 1.00 93.12 83 GLY A N 1
ATOM 677 C CA . GLY A 1 83 ? 4.374 4.132 -4.100 1.00 93.12 83 GLY A CA 1
ATOM 678 C C . GLY A 1 83 ? 5.826 4.479 -3.736 1.00 93.12 83 GLY A C 1
ATOM 679 O O . GLY A 1 83 ? 6.314 5.544 -4.119 1.00 93.12 83 GLY A O 1
ATOM 680 N N . SER A 1 84 ? 6.532 3.601 -3.019 1.00 92.50 84 SER A N 1
ATOM 681 C CA . SER A 1 84 ? 7.937 3.783 -2.636 1.00 92.50 84 SER A CA 1
ATOM 682 C C . SER A 1 84 ? 8.905 3.144 -3.638 1.00 92.50 84 SER A C 1
ATOM 684 O O . SER A 1 84 ? 10.116 3.354 -3.551 1.00 92.50 84 SER A O 1
ATOM 686 N N . ALA A 1 85 ? 8.408 2.369 -4.604 1.00 92.00 85 ALA A N 1
ATOM 687 C CA . ALA A 1 85 ? 9.245 1.693 -5.586 1.00 92.00 85 ALA A CA 1
ATOM 688 C C . ALA A 1 85 ? 9.876 2.672 -6.588 1.00 92.00 85 ALA A C 1
ATOM 690 O O . ALA A 1 85 ? 9.176 3.370 -7.316 1.00 92.00 85 ALA A O 1
ATOM 691 N N . HIS A 1 86 ? 11.202 2.659 -6.686 1.00 89.56 86 HIS A N 1
ATOM 692 C CA . HIS A 1 86 ? 11.980 3.508 -7.588 1.00 89.56 86 HIS A CA 1
ATOM 693 C C . HIS A 1 86 ? 13.205 2.752 -8.116 1.00 89.56 86 HIS A C 1
ATOM 695 O O . HIS A 1 86 ? 13.599 1.715 -7.575 1.00 89.56 86 HIS A O 1
ATOM 701 N N . GLU A 1 87 ? 13.786 3.251 -9.205 1.00 87.19 87 GLU A N 1
ATOM 702 C CA . GLU A 1 87 ? 15.106 2.816 -9.664 1.00 87.19 87 GLU A CA 1
ATOM 703 C C . GLU A 1 87 ? 16.197 3.452 -8.791 1.00 87.19 87 GLU A C 1
ATOM 705 O O . GLU A 1 87 ? 16.019 4.550 -8.268 1.00 87.19 87 GLU A O 1
ATOM 710 N N . GLY A 1 88 ? 17.324 2.763 -8.599 1.00 86.00 88 GLY A N 1
ATOM 711 C CA . GLY A 1 88 ? 18.411 3.281 -7.765 1.00 86.00 88 GLY A CA 1
ATOM 712 C C . GLY A 1 88 ? 18.913 4.633 -8.279 1.00 86.00 88 GLY A C 1
ATOM 713 O O . GLY A 1 88 ? 19.202 4.767 -9.463 1.00 86.00 88 GLY A O 1
ATOM 714 N N . GLY A 1 89 ? 19.005 5.627 -7.392 1.00 85.25 89 GLY A N 1
ATOM 715 C CA . GLY A 1 89 ? 19.386 6.999 -7.751 1.00 85.25 89 GLY A CA 1
ATOM 716 C C . GLY A 1 89 ? 18.233 7.893 -8.225 1.00 85.25 89 GLY A C 1
ATOM 717 O O . GLY A 1 89 ? 18.471 9.065 -8.505 1.00 85.25 89 GLY A O 1
ATOM 718 N N . HIS A 1 90 ? 17.001 7.378 -8.279 1.00 88.62 90 HIS A N 1
ATOM 719 C CA . HIS A 1 90 ? 15.793 8.137 -8.612 1.00 88.62 90 HIS A CA 1
ATOM 720 C C . HIS A 1 90 ? 14.883 8.332 -7.396 1.00 88.62 90 HIS A C 1
ATOM 722 O O . HIS A 1 90 ? 14.997 7.623 -6.400 1.00 88.62 90 HIS A O 1
ATOM 728 N N . SER A 1 91 ? 13.961 9.288 -7.475 1.00 88.81 91 SER A N 1
ATOM 729 C CA . SER A 1 91 ? 12.956 9.513 -6.436 1.00 88.81 91 SER A CA 1
ATOM 730 C C . SER A 1 91 ? 11.754 8.578 -6.615 1.00 88.81 91 SER A C 1
ATOM 732 O O . SER A 1 91 ? 11.387 8.184 -7.725 1.00 88.81 91 SER A O 1
ATOM 734 N N . SER A 1 92 ? 11.116 8.202 -5.509 1.00 92.56 92 SER A N 1
ATOM 735 C CA . SER A 1 92 ? 9.834 7.488 -5.521 1.00 92.56 92 SER A CA 1
ATOM 736 C C . SER A 1 92 ? 8.644 8.445 -5.638 1.00 92.56 92 SER A C 1
ATOM 738 O O . SER A 1 92 ? 8.769 9.655 -5.407 1.00 92.56 92 SER A O 1
ATOM 740 N N . LEU A 1 93 ? 7.455 7.908 -5.940 1.00 92.38 93 LEU A N 1
ATOM 741 C CA . LEU A 1 93 ? 6.222 8.699 -5.944 1.00 92.38 93 LEU A CA 1
ATOM 742 C C . LEU A 1 93 ? 5.985 9.333 -4.568 1.00 92.38 93 LEU A C 1
ATOM 744 O O . LEU A 1 93 ? 5.743 10.534 -4.484 1.00 92.38 93 LEU A O 1
ATOM 748 N N . ASN A 1 94 ? 6.139 8.557 -3.494 1.00 92.69 94 ASN A N 1
ATOM 749 C CA . ASN A 1 94 ? 5.959 9.041 -2.123 1.00 92.69 94 ASN A CA 1
ATOM 750 C C . ASN A 1 94 ? 6.914 10.195 -1.759 1.00 92.69 94 ASN A C 1
ATOM 752 O O . ASN A 1 94 ? 6.522 11.094 -1.019 1.00 92.69 94 ASN A O 1
ATOM 756 N N . GLN A 1 95 ? 8.140 10.206 -2.294 1.00 91.62 95 GLN A N 1
ATOM 757 C CA . GLN A 1 95 ? 9.091 11.315 -2.108 1.00 91.62 95 GLN A CA 1
ATOM 758 C C . GLN A 1 95 ? 8.752 12.535 -2.974 1.00 91.62 95 GLN A C 1
ATOM 760 O O . GLN A 1 95 ? 8.957 13.675 -2.558 1.00 91.62 95 GLN A O 1
ATOM 765 N N . SER A 1 96 ? 8.202 12.302 -4.166 1.00 91.31 96 SER A N 1
ATOM 766 C CA . SER A 1 96 ? 7.876 13.354 -5.133 1.00 91.31 96 SER A CA 1
ATOM 767 C C . SER A 1 96 ? 6.569 14.083 -4.806 1.00 91.31 96 SER A C 1
ATOM 769 O O . SER A 1 96 ? 6.399 15.257 -5.158 1.00 91.31 96 SER A O 1
ATOM 771 N N . LEU A 1 97 ? 5.632 13.427 -4.119 1.00 90.75 97 LEU A N 1
ATOM 772 C CA . LEU A 1 97 ? 4.376 14.038 -3.694 1.00 90.75 97 LEU A CA 1
ATOM 773 C C . LEU A 1 97 ? 4.603 15.116 -2.625 1.00 90.75 97 LEU A C 1
ATOM 775 O O . LEU A 1 97 ? 5.481 15.037 -1.767 1.00 90.75 97 LEU A O 1
ATOM 779 N N . TYR A 1 98 ? 3.791 16.170 -2.682 1.00 89.81 98 TYR A N 1
ATOM 780 C CA . TYR A 1 98 ? 3.782 17.177 -1.628 1.00 89.81 98 TYR A CA 1
ATOM 781 C C . TYR A 1 98 ? 3.000 16.627 -0.432 1.00 89.81 98 TYR A C 1
ATOM 783 O O . TYR A 1 98 ? 1.831 16.293 -0.579 1.00 89.81 98 TYR A O 1
ATOM 791 N N . THR A 1 99 ? 3.630 16.549 0.742 1.00 87.44 99 THR A N 1
ATOM 792 C CA . THR A 1 99 ? 3.020 15.965 1.954 1.00 87.44 99 THR A CA 1
ATOM 793 C C . THR A 1 99 ? 1.751 16.687 2.415 1.00 87.44 99 THR A C 1
ATOM 795 O O . THR A 1 99 ? 0.926 16.084 3.089 1.00 87.44 99 THR A O 1
ATOM 798 N N . GLY A 1 100 ? 1.577 17.959 2.047 1.00 89.00 100 GLY A N 1
ATOM 799 C CA . GLY A 1 100 ? 0.483 18.773 2.567 1.00 89.00 100 GLY A CA 1
ATOM 800 C C . GLY A 1 100 ? 0.714 19.212 4.019 1.00 89.00 100 GLY A C 1
ATOM 801 O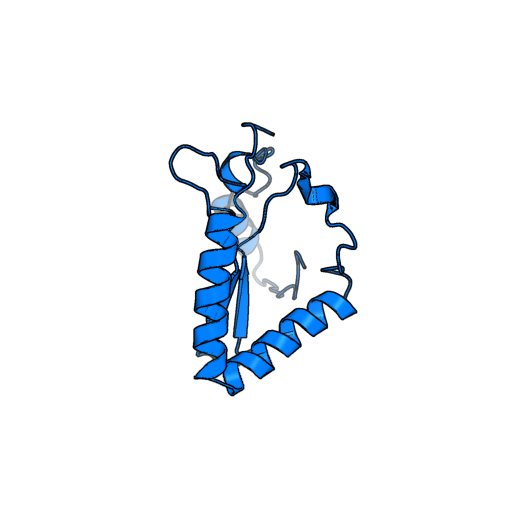 O . GLY A 1 100 ? 1.713 18.834 4.640 1.00 89.00 100 GLY A O 1
ATOM 802 N N . PRO A 1 101 ? -0.184 20.051 4.557 1.00 91.88 101 PRO A N 1
ATOM 803 C CA . PRO A 1 101 ? -0.218 20.360 5.980 1.00 91.88 101 PRO A CA 1
ATOM 804 C C . PRO A 1 101 ? -0.634 19.130 6.798 1.00 91.88 101 PRO A C 1
ATOM 806 O O . PRO A 1 101 ? -1.345 18.247 6.318 1.00 91.88 101 PRO A O 1
ATOM 809 N N . TYR A 1 102 ? -0.216 19.083 8.060 1.00 88.50 102 TYR A N 1
ATOM 810 C CA . TYR A 1 102 ? -0.637 18.036 8.985 1.00 88.50 102 TYR A CA 1
ATOM 811 C C . TYR A 1 102 ? -2.094 18.272 9.412 1.00 88.50 102 TYR A C 1
ATOM 813 O O . TYR A 1 102 ? -2.375 19.217 10.143 1.00 88.50 102 TYR A O 1
ATOM 821 N N . LEU A 1 103 ? -3.012 17.429 8.928 1.00 89.44 103 LEU A N 1
ATOM 822 C CA . LEU A 1 103 ? -4.457 17.541 9.188 1.00 89.44 103 LEU A CA 1
ATOM 823 C C . LEU A 1 103 ? -4.964 16.613 10.301 1.00 89.44 103 LEU A C 1
ATOM 825 O O . LEU A 1 103 ? -6.152 16.626 10.615 1.00 89.44 103 LEU A O 1
ATOM 829 N N . HIS A 1 104 ? -4.100 15.779 10.884 1.00 87.25 104 HIS A N 1
ATOM 830 C CA . HIS A 1 104 ? -4.539 14.838 11.908 1.00 87.25 104 HIS A CA 1
ATOM 831 C C . HIS A 1 104 ? -4.767 15.573 13.236 1.00 87.25 104 HIS A C 1
ATOM 833 O O . HIS A 1 104 ? -3.892 16.334 13.663 1.00 87.25 104 HIS A O 1
ATOM 839 N N . PRO A 1 105 ? -5.898 15.334 13.922 1.00 87.25 105 PRO A N 1
ATOM 840 C CA . PRO A 1 105 ? -6.098 15.858 15.264 1.00 87.25 105 PRO A CA 1
ATOM 841 C C . PRO A 1 105 ? -5.054 15.272 16.219 1.00 87.25 105 PRO A C 1
ATOM 843 O O . PRO A 1 105 ? -4.500 14.191 15.988 1.00 87.25 105 PRO A O 1
ATOM 846 N N . ASN A 1 106 ? -4.783 15.978 17.316 1.00 92.44 106 ASN A N 1
ATOM 847 C CA . ASN A 1 106 ? -3.923 15.440 18.357 1.00 92.44 106 ASN A CA 1
ATOM 848 C C . ASN A 1 106 ? -4.581 14.184 18.952 1.00 92.44 106 ASN A C 1
ATOM 850 O O . ASN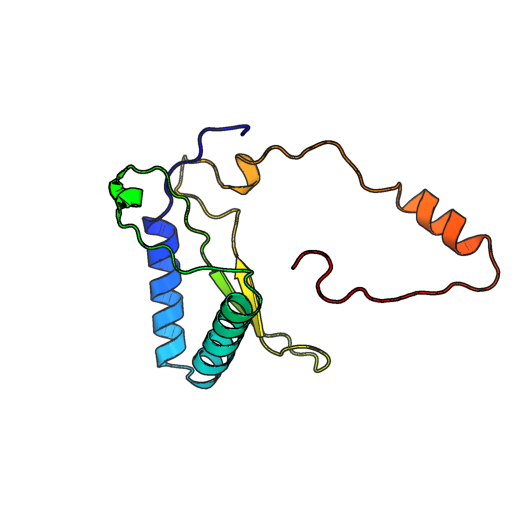 A 1 106 ? -5.690 14.233 19.476 1.00 92.44 106 ASN A O 1
ATOM 854 N N . VAL A 1 107 ? -3.889 13.047 18.866 1.00 92.81 107 VAL A N 1
ATOM 855 C CA . VAL A 1 107 ? -4.425 11.748 19.298 1.00 92.81 107 VAL A CA 1
ATOM 856 C C . VAL A 1 107 ? -4.723 11.727 20.800 1.00 92.81 107 VAL A C 1
ATOM 858 O O . VAL A 1 107 ? -5.718 11.139 21.218 1.00 92.81 107 VAL A O 1
ATOM 861 N N . LEU A 1 108 ? -3.897 12.386 21.620 1.00 93.75 108 LEU A N 1
ATOM 862 C CA . LEU A 1 108 ? -4.130 12.473 23.061 1.00 93.75 108 LEU A CA 1
ATOM 863 C C . LEU A 1 108 ? -5.381 13.303 23.363 1.00 93.75 108 LEU A C 1
ATOM 865 O O . LEU A 1 108 ? -6.216 12.875 24.154 1.00 93.75 108 LEU A O 1
ATOM 869 N N . GLU A 1 109 ? -5.526 14.455 22.709 1.00 93.94 109 GLU A N 1
ATOM 870 C CA . GLU A 1 109 ? -6.710 15.312 22.831 1.00 93.94 109 GLU A CA 1
ATOM 871 C C . GLU A 1 109 ? -7.981 14.564 22.412 1.00 93.94 109 GLU A C 1
ATOM 873 O O . GLU A 1 109 ? -8.965 14.552 23.150 1.00 93.94 109 GLU A O 1
ATOM 878 N N . LEU A 1 110 ? -7.923 13.845 21.287 1.00 92.62 110 LEU A N 1
ATOM 879 C CA . LEU A 1 110 ? -9.017 13.006 20.809 1.00 92.62 110 LEU A CA 1
ATOM 880 C C . LEU A 1 110 ? -9.427 11.960 21.858 1.00 92.62 110 LEU A C 1
ATOM 882 O O . LEU A 1 110 ? -10.617 11.773 22.100 1.00 92.62 110 LEU A O 1
ATOM 886 N N . PHE A 1 111 ? -8.466 11.300 22.514 1.00 92.06 111 PHE A N 1
ATOM 887 C CA . PHE A 1 111 ? -8.763 10.326 23.569 1.00 92.06 111 PHE A CA 1
ATOM 888 C C . PHE A 1 111 ? -9.335 10.953 24.841 1.00 92.06 111 PHE A C 1
ATOM 890 O O . PHE A 1 111 ? -10.158 10.316 25.499 1.00 92.06 111 PHE A O 1
ATOM 897 N N . LEU A 1 112 ? -8.911 12.165 25.202 1.00 93.12 112 LEU A N 1
ATOM 898 C CA . LEU A 1 112 ? -9.468 12.885 26.347 1.00 93.12 112 LEU A CA 1
ATOM 899 C C . LEU A 1 112 ? -10.933 13.259 26.089 1.00 93.12 112 LEU A C 1
ATOM 901 O O . LEU A 1 112 ? -11.782 12.939 26.917 1.00 93.12 112 LEU A O 1
ATOM 905 N N . LEU A 1 113 ? -11.240 13.818 24.914 1.00 91.00 113 LEU A N 1
ATOM 906 C CA . LEU A 1 113 ? -12.610 14.145 24.496 1.00 91.00 113 LEU A CA 1
ATOM 907 C C . LEU A 1 113 ? -13.494 12.897 24.396 1.00 91.00 113 LEU A C 1
ATOM 909 O O . LEU A 1 113 ? -14.634 12.885 24.855 1.00 91.00 113 LEU A O 1
ATOM 913 N N . PHE A 1 114 ? -12.957 11.801 23.854 1.00 91.31 114 PHE A N 1
ATOM 914 C CA . PHE A 1 114 ? -13.685 10.534 23.752 1.00 91.31 114 PHE A CA 1
ATOM 915 C C . PHE A 1 114 ? -14.079 9.956 25.123 1.00 91.31 114 PHE A C 1
ATOM 917 O O . PHE A 1 114 ? -15.045 9.203 25.217 1.00 91.31 114 PHE A O 1
ATOM 924 N N . ARG A 1 115 ? -13.348 10.306 26.191 1.00 91.94 115 ARG A N 1
ATOM 925 C CA . ARG A 1 115 ? -13.615 9.870 27.573 1.00 91.94 115 ARG A CA 1
ATOM 926 C C . ARG A 1 115 ? -14.468 10.846 28.383 1.00 91.94 115 ARG A C 1
ATOM 928 O O . ARG A 1 115 ? -14.806 10.524 29.518 1.00 91.94 115 ARG A O 1
ATOM 935 N N . GLU A 1 116 ? -14.800 12.014 27.840 1.00 93.38 116 GLU A N 1
ATOM 936 C CA . GLU A 1 116 ? -15.557 13.047 28.557 1.00 93.38 116 GLU A CA 1
ATOM 937 C C . GLU A 1 116 ? -16.994 12.601 28.872 1.00 93.38 116 GLU A C 1
ATOM 939 O O . GLU A 1 116 ? -17.563 12.983 29.892 1.00 93.38 116 GLU A O 1
ATOM 944 N N . ASN A 1 117 ? -17.566 11.740 28.027 1.00 91.62 117 ASN A N 1
ATOM 945 C CA . ASN A 1 117 ? -18.930 11.248 28.167 1.00 91.62 117 ASN A CA 1
ATOM 946 C C . ASN A 1 117 ? -18.959 9.778 28.625 1.00 91.62 117 ASN A C 1
ATOM 948 O O . ASN A 1 117 ? -18.102 8.988 28.227 1.00 91.62 117 ASN A O 1
ATOM 952 N N . PRO A 1 118 ? -19.973 9.366 29.411 1.00 92.56 118 PRO A N 1
ATOM 953 C CA . PRO A 1 118 ? -20.081 8.000 29.935 1.00 92.56 118 PRO A CA 1
ATOM 954 C C . PRO A 1 118 ? -20.371 6.941 28.859 1.00 92.56 118 PRO A C 1
ATOM 956 O O . PRO A 1 118 ? -20.243 5.747 29.123 1.00 92.56 118 PRO A O 1
ATOM 959 N N . VAL A 1 119 ? -20.784 7.361 27.660 1.00 93.44 119 VAL A N 1
ATOM 960 C CA . VAL A 1 119 ? -21.118 6.483 26.535 1.00 93.44 119 VAL A CA 1
ATOM 961 C C . VAL A 1 119 ? -20.409 6.990 25.289 1.00 93.44 119 VAL A C 1
ATOM 963 O O . VAL A 1 119 ? -20.486 8.176 24.972 1.00 93.44 119 VAL A O 1
ATOM 966 N N . ALA A 1 120 ? -19.768 6.078 24.560 1.00 90.88 120 ALA A N 1
ATOM 967 C CA . ALA A 1 120 ? -19.102 6.377 23.303 1.00 90.88 120 ALA A CA 1
ATOM 968 C C . ALA A 1 120 ? -19.630 5.487 22.171 1.00 90.88 120 ALA A C 1
ATOM 970 O O . ALA A 1 120 ? -19.852 4.290 22.361 1.00 90.88 120 ALA A O 1
ATOM 971 N N . LEU A 1 121 ? -19.813 6.077 20.987 1.00 90.56 121 LEU A N 1
ATOM 972 C CA . LEU A 1 121 ? -20.201 5.373 19.767 1.00 90.56 121 LEU A CA 1
ATOM 973 C C . LEU A 1 121 ? -18.981 5.244 18.856 1.00 90.56 121 LEU A C 1
ATOM 975 O O . LEU A 1 121 ? -18.280 6.223 18.602 1.00 90.56 121 LEU A O 1
ATOM 979 N N . THR A 1 122 ? -18.758 4.050 18.321 1.00 90.50 122 THR A N 1
ATOM 980 C CA . THR A 1 122 ? -17.747 3.808 17.293 1.00 90.50 122 THR A CA 1
ATOM 981 C C . THR A 1 122 ? -18.405 3.191 16.067 1.00 90.50 122 THR A C 1
ATOM 983 O O . THR A 1 122 ? -19.336 2.392 16.170 1.00 90.50 122 THR A O 1
ATOM 986 N N . ALA A 1 123 ? -17.935 3.586 14.889 1.00 91.12 123 ALA A N 1
ATOM 987 C CA . ALA A 1 123 ? -18.381 3.040 13.619 1.00 91.12 123 ALA A CA 1
ATOM 988 C C . ALA A 1 123 ? -17.182 2.896 12.682 1.00 91.12 123 ALA A C 1
ATOM 990 O O . ALA A 1 123 ? -16.234 3.681 12.736 1.00 91.12 123 ALA A O 1
ATOM 991 N N . TYR A 1 124 ? -17.232 1.884 11.823 1.00 85.25 124 TYR A N 1
ATOM 992 C CA . TYR A 1 124 ? -16.234 1.671 10.786 1.00 85.25 124 TYR A CA 1
ATOM 993 C C . TYR A 1 124 ? -16.756 2.210 9.456 1.00 85.25 124 TYR A C 1
ATOM 995 O O . TYR A 1 124 ? -17.821 1.800 8.992 1.00 85.25 124 TYR A O 1
ATOM 1003 N N . VAL A 1 125 ? -15.990 3.102 8.829 1.00 85.56 125 VAL A N 1
ATOM 1004 C CA . VAL A 1 125 ? -16.273 3.570 7.470 1.00 85.56 125 VAL A CA 1
ATOM 1005 C C . VAL A 1 125 ? -15.575 2.632 6.494 1.00 85.56 125 VAL A C 1
ATOM 1007 O O . VAL A 1 125 ? -14.347 2.633 6.374 1.00 85.56 125 VAL A O 1
ATOM 1010 N N . LYS A 1 126 ? -16.365 1.808 5.804 1.00 80.00 126 LYS A N 1
ATOM 1011 C CA . LYS A 1 126 ? -15.862 0.964 4.718 1.00 80.00 126 LYS A CA 1
ATOM 1012 C C . LYS A 1 126 ? -15.431 1.862 3.554 1.00 80.00 126 LYS A C 1
ATOM 1014 O O . LYS A 1 126 ? -16.180 2.754 3.181 1.00 80.00 126 LYS A O 1
ATOM 1019 N N . SER A 1 127 ? -14.242 1.612 3.006 1.00 75.25 127 SER A N 1
ATOM 1020 C CA . SER A 1 127 ? -13.716 2.313 1.821 1.00 75.25 127 SER A CA 1
ATOM 1021 C C . SER A 1 127 ? -13.641 3.843 1.964 1.00 75.25 127 SER A C 1
ATOM 1023 O O . SER A 1 127 ? -13.950 4.579 1.047 1.00 75.25 127 SER A O 1
ATOM 1025 N N . ALA A 1 128 ? -13.193 4.361 3.113 1.00 81.31 128 ALA A N 1
ATOM 1026 C CA . ALA A 1 128 ? -13.122 5.814 3.342 1.00 81.31 128 ALA A CA 1
ATOM 1027 C C . ALA A 1 128 ? -12.237 6.599 2.342 1.00 81.31 128 ALA A C 1
ATOM 1029 O O . ALA A 1 128 ? -12.375 7.814 2.228 1.00 81.31 128 ALA A O 1
ATOM 1030 N N . PHE A 1 129 ? -11.315 5.921 1.656 1.00 77.25 129 PHE A N 1
ATOM 1031 C CA . PHE A 1 129 ? -10.362 6.519 0.712 1.00 77.25 129 PHE A CA 1
ATOM 1032 C C . PHE A 1 129 ? -10.427 5.893 -0.687 1.00 77.25 129 PHE A C 1
ATOM 1034 O O . PHE A 1 129 ? -9.561 6.186 -1.510 1.00 77.25 129 PHE A O 1
ATOM 1041 N N . LEU A 1 130 ? -11.385 4.989 -0.916 1.00 65.12 130 LEU A N 1
ATOM 1042 C CA . LEU A 1 130 ? -11.529 4.211 -2.145 1.00 65.12 130 LEU A CA 1
ATOM 1043 C C . LEU A 1 130 ? -12.932 4.406 -2.705 1.00 65.12 130 LEU A C 1
ATOM 1045 O O . LEU A 1 130 ? -13.883 4.215 -1.916 1.00 65.12 130 LEU A O 1
#

Foldseek 3Di:
DQDDAFAAVVQQVVLVVVQVVVCVVPVVVVVLVVVVVVVCVVVVVDDDDPDPVCVVRRDYDFRWDWDADPDPDDRRIDIDTDQQDDDPPGGGNVRVDDPDDDPDDDPVVVVVVQPPDPDHDDDDDPCPPD

pLDDT: mean 86.03, std 12.03, range [49.91, 96.56]

Mean predicted aligned error: 7.4 Å

Solvent-accessible surface area (backbone atoms only — not comparable to full-atom values): 8207 Å² total; per-residue (Å²): 107,73,47,80,69,59,53,28,56,70,61,26,48,57,48,47,53,53,50,54,56,47,36,74,77,34,59,67,62,39,53,57,51,51,50,54,55,48,49,34,44,73,73,62,78,43,78,89,80,94,59,77,71,53,76,71,55,79,47,73,53,70,32,61,48,80,48,75,55,92,66,94,83,60,78,53,64,44,81,47,70,41,47,70,64,50,52,92,96,55,52,20,57,65,64,16,47,67,84,72,79,90,79,74,75,59,66,69,59,51,52,54,60,57,60,73,47,100,70,77,87,85,82,84,72,81,59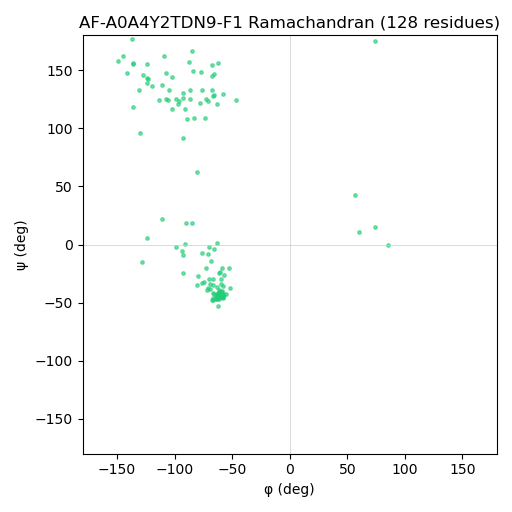,80,88,104

Radius of gyration: 19.57 Å; Cα contacts (8 Å, |Δi|>4): 115; chains: 1; bounding box: 40×42×56 Å

Sequence (130 aa):
MREALQNNKTVARKRFEGLVRRFKCDHELFCEYKDVIGDYGMEGIVERTFCDSLSNNQGFYLPHHAVILSDKTTSRLRIVFDGSAHEGGHSSLNQSLYTGPYLHPNVLELFLLFRENPVALTAYVKSAFL

Secondary structure (DSSP, 8-state):
--SPPPP-HHHHHHHHHHHHHHHHH-HHHHHHHHHHHHHHHHTTSS-----GGGGGS------EEEEE--STTS-SEEEEE-TT---TTS--HHHHS------PPPHHHHHHHHTSSS-------TTTT-

Organism: Araneus ventricosus (NCBI:txid182803)

=== Feature glossary ===
The record interleaves many kinds of information about one protein. Here is each kind framed as the question it answers.

Q: Are the domains correctly placed relative to each other?
A: Predicted aligned error is AlphaFold's pairwise confidence. Unlike pLDDT (per-residue), PAE is per-residue-pair and captures whether two parts of the structure are correctly placed relative to each other. Units are ångströms of expected positional error.

Q: Which residues are in helices, strands, or loops?
A: Eight-state secondary structure (DSSP): H is the canonical α-helix, G the tighter 3₁₀-helix, I the wider π-helix; E/B are β-structure, T and S are turns and bends, and '-' is everything else. DSSP derives these from the pattern of main-chain N–H···O=C hydrogen bonds, not from the sequence.

Q: What if only a Cα trace is available?
A: P-SEA three-state annotation labels each residue as helix, strand, or coil based purely on the geometry of the Cα trace. It serves as a fallback when the full backbone (and thus DSSP) is unavailable.

Q: What are the backbone torsion angles?
A: φ (phi) and ψ (psi) are the two rotatable backbone dihedrals per residue: φ is the C(i-1)–N–Cα–C torsion, ψ is the N–Cα–C–N(i+1) torsion, both in degrees on (−180°, 180°]. α-helical residues cluster near (−60°, −45°); β-strand residues near (−120°, +130°). A Ramachandran plot is simply a scatter of (φ, ψ) for every residue.

Q: What known structures does this most resemble?
A: Structural nearest neighbors (via Foldseek easy-search vs the PDB). Reported per hit: target PDB id, E-value, and alignment TM-score. A TM-score above ~0.5 is the conventional threshold for 'same fold'.

Q: What family and function is it annotated with?
A: Database cross-references. InterPro integrates a dozen domain/family signature databases into unified entries with residue-range hits. GO terms attach function/process/location labels with evidence codes. CATH codes position the fold in a four-level structural taxonomy. Organism is the NCBI-taxonomy species name.

Q: Which residues are buried vs exposed?
A: Solvent accessibility: the surface area of each residue that a 1.4 Å water probe can touch, in Å². When only backbone atoms are present the absolute values are lower than full-atom SASA (side cha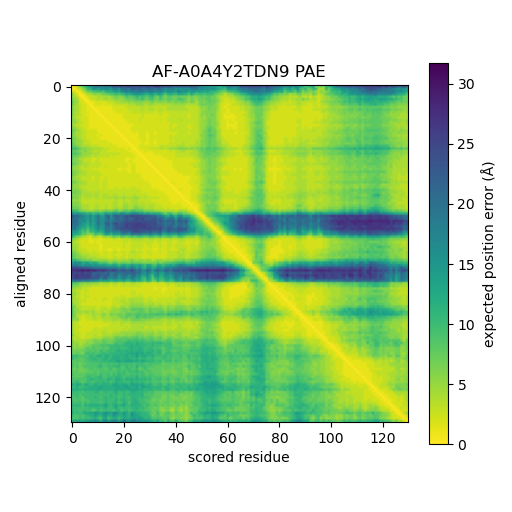ins contribute most of the area) and are flagged as backbone-only.

Q: What do the diagnostic plots show?
A: Three diagnostic plots accompany the record. The Cα contact map visualizes the tertiary structure as a 2D adjacency matrix (8 Å cutoff, sequence-local contacts suppressed). The Ramachandran plot shows the distribution of backbone (φ, ψ) torsions, with points in the α and β basins reflecting secondary structure content. The PAE plot shows AlphaFold's inter-residue confidence as a color matrix.

Q: What is the amino-acid chain?
A: The amino-acid sequence is the protein's primary structure: the linear order of residues from the N-terminus to the C-terminus, written in one-letter code. Everything else here — the 3D coordinates, the secondary structure, the domain annotations — is ultimately a consequence of this string.

Q: What do the rendered images show?
A: The six renders are orthographic views along the three Cartesian axes in both directions. Representation (cartoon, sticks, or surface) and color scheme (sequence-rainbow or by-chain) vary across proteins so the training set covers all the common visualization conventions.

Q: Where is each backbone atom in 3D?
A: The mmCIF table is the protein's shape written out atom by atom. For each backbone N, Cα, C, and carbonyl O, it records an (x, y, z) coordinate triple in Å plus the residue type, chain letter, and residue number.

Q: How mobile is each atom in the crystal?
A: For experimental (PDB) structures, the B-factor (temperature factor) quantifies the positional spread of each atom in the crystal — a combination of thermal vibration and static disorder — in units of Å². High B-factors mark flexible loops or poorly resolved regions; low B-factors mark the rigid, well-ordered core.

Q: How big and how compact is the whole molecule?
A: Three whole-structure scalars: the radius of gyration (RMS distance of Cα from centroid, in Å), the count of Cα–Cα contacts (pairs closer than 8 Å and separated by more than four residues in sequence — i.e. tertiary, not local, contacts), and the bounding-box dimensions. Together they distinguish compact globular folds from extended fibres or disordered chains.

Q: What does the local fold look like, residue by residue?
A: A 3Di character summarizes, for each residue, the relative orientation of the Cα frame of its nearest spatial neighbor. Because it encodes fold topology rather than chemistry, 3Di alignments detect remote structural similarity that sequence alignment misses.

Q: How confident is the AlphaFold model at each residue?
A: For AlphaFold models, the B-factor field carries pLDDT — the model's own estimate of local accuracy on a 0–100 scale. Regions with pLDDT<50 should be treated as essentially unmodeled; they often correspond to intrinsically disordered segments.